Protein 2QVG (pdb70)

Radius of gyration: 13.62 Å; Cα contacts (8 Å, |Δi|>4): 183; chains: 1; bounding box: 36×29×32 Å

CATH classification: 3.40.50.2300

InterPro domains:
  IPR001789 Signal transduction response regulator, receiver domain [PF00072] (11-125)
  IPR001789 Signal transduction response regulator, receiver domain [PS50110] (10-134)
  IPR001789 Signal transduction response regulator, receiver domain [SM00448] (9-130)
  IPR011006 CheY-like superfamily [SSF52172] (8-126)
  IPR052893 Two-component system response regulator [PTHR44520] (1-125)

Organism: Legionella pneumophila subsp. pneumophila (strain Philadelphia 1 / ATCC 33152 / DSM 7513) (NCBI:txid272624)

Nearest PDB structures (foldseek):
  2qvg-assembly1_A  TM=1.008E+00  e=3.179E-22  Legionella pneumophila subsp. pneumophila str. Philadelphia 1
  6xvu-ass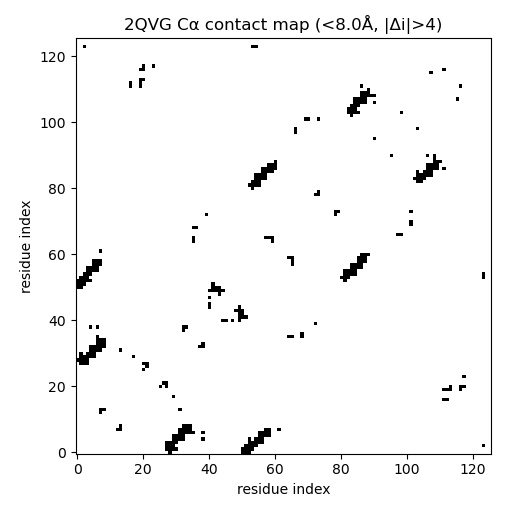embly2_C  TM=7.772E-01  e=8.062E-08  Deinococcus radiodurans R1 = ATCC 13939 = DSM 20539
  2r25-assembly1_B  TM=7.899E-01  e=5.918E-06  Saccharomyces cerevisiae
  8phx-assembly1_A  TM=8.134E-01  e=2.871E-05  Candida albicans SC5314
  1oxk-assembly1_B  TM=7.550E-01  e=9.209E-06  Saccharomyces cerevisiae

Secondary structure (DSSP, 8-state):
--SEEEE---HHHHHHHHHHHHHH-TT--EEEESSHHHHH-----TTPPP---SEEEEETT----HHHHHHHHTTSGGGTT-EEEEEES---HHHHHHHTTTT--EEEESS--HHHHHHHHHHHH-

Foldseek 3Di:
DAAEEEAAQDVVLVVQVLVQLVVVPVPHHYHYAPDLVRVVVCVVDPVRHNDDYQEYEYECPDPVDPLVSLVVQQVDVVNPRYEYEYEYQDCDPVNVVSCVPSRHPYYHHPPCHNVNSVVSVVVSVD

B-factor: mean 18.72, std 8.94, range [7.05, 55.96]

Sequence (126 aa):
KVDILYLEDDEVDIQSVERVFHKISSLIKIEIAKSGNQALDLYGRNKENKIHPKLILLDINIPKNGIEFLKELRDDSSFTDIEVFVLTAAYTSKDKLAFESLNIRGHLIKPLDYGEAIKLFWILQS

Solvent-accessible surface area: 7367 Å² total

Structure (mmCIF, N/CA/C/O backbone):
data_2QVG
#
_entry.id   2QVG
#
_cell.length_a   49.797
_cell.length_b   49.797
_cell.length_c   111.050
_cell.angle_alpha   90.00
_cell.angle_beta   90.00
_cell.angle_gamma   120.00
#
_symmetry.space_group_name_H-M   'P 32 2 1'
#
loop_
_entity.id
_entity.type
_entity.pdbx_description
1 polymer 'Two component response regulator'
2 water water
#
loop_
_atom_site.group_PDB
_atom_site.id
_atom_site.type_symbol
_atom_site.label_atom_id
_atom_site.label_alt_id
_atom_site.label_comp_id
_atom_site.label_asym_id
_atom_site.label_entity_id
_atom_site.label_seq_id
_atom_site.pdbx_PDB_ins_code
_atom_site.Cartn_x
_atom_site.Cartn_y
_atom_site.Cartn_z
_atom_site.occupancy
_atom_site.B_iso_or_equiv
_atom_site.auth_seq_id
_atom_site.auth_comp_id
_atom_site.auth_asym_id
_atom_site.auth_atom_id
_atom_site.pdbx_PDB_model_num
ATOM 1 N N . LYS A 1 7 ? 36.503 18.471 13.120 1.00 31.97 7 LYS A N 1
ATOM 2 C CA . LYS A 1 7 ? 36.842 17.019 13.067 1.00 30.08 7 LYS A CA 1
ATOM 3 C C . LYS A 1 7 ? 35.935 16.310 12.065 1.00 29.10 7 LYS A C 1
ATOM 4 O O . LYS A 1 7 ? 36.289 16.156 10.892 1.00 30.46 7 LYS A O 1
ATOM 6 N N . VAL A 1 8 ? 34.768 15.873 12.527 1.00 26.98 8 VAL A N 1
ATOM 7 C CA . VAL A 1 8 ? 33.807 15.208 11.656 1.00 22.61 8 VAL A CA 1
ATOM 8 C C . VAL A 1 8 ? 32.886 16.281 11.091 1.00 21.12 8 VAL A C 1
ATOM 9 O O . VAL A 1 8 ? 32.384 17.131 11.824 1.00 21.59 8 VAL A O 1
ATOM 13 N N . ASP A 1 9 ? 32.673 16.249 9.784 1.00 17.14 9 ASP A N 1
ATOM 14 C CA . ASP A 1 9 ? 31.806 17.225 9.153 1.00 16.02 9 ASP A CA 1
ATOM 15 C C . ASP A 1 9 ? 30.361 16.744 9.177 1.00 15.36 9 ASP A C 1
ATOM 16 O O . ASP A 1 9 ? 29.445 17.504 9.483 1.00 14.69 9 ASP A O 1
ATOM 21 N N . ILE A 1 10 ? 30.165 15.468 8.866 1.00 13.91 10 ILE A N 1
ATOM 22 C CA . ILE A 1 10 ? 28.825 14.905 8.816 1.00 11.78 10 ILE A CA 1
ATOM 23 C C . ILE A 1 10 ? 28.707 13.570 9.537 1.00 9.88 10 ILE A C 1
ATOM 24 O O . ILE A 1 10 ? 29.564 12.702 9.385 1.00 11.58 10 ILE A O 1
ATOM 29 N N . LEU A 1 11 ? 27.650 13.424 10.329 1.00 9.16 11 LEU A N 1
ATOM 30 C CA . LEU A 1 11 ? 27.359 12.159 11.003 1.00 8.86 11 LEU A CA 1
ATOM 31 C C . LEU A 1 11 ? 26.120 11.673 10.258 1.00 7.75 11 LEU A C 1
ATOM 32 O O . LEU A 1 11 ? 25.062 12.303 10.316 1.00 9.10 11 LEU A O 1
ATOM 37 N N . TYR A 1 12 ? 26.271 10.566 9.538 1.00 8.41 12 TYR A N 1
ATOM 38 C CA . TYR A 1 12 ? 25.193 9.999 8.738 1.00 7.71 12 TYR A CA 1
ATOM 39 C C . TYR A 1 12 ? 24.595 8.766 9.417 1.00 8.01 12 TYR A C 1
ATOM 40 O O . TYR A 1 12 ? 25.294 7.776 9.622 1.00 8.91 12 TYR A O 1
ATOM 49 N N . LEU A 1 13 ? 23.316 8.850 9.787 1.00 7.87 13 LEU A N 1
ATOM 50 C CA . LEU A 1 13 ? 22.612 7.726 10.416 1.00 8.46 13 LEU A CA 1
ATOM 51 C C . LEU A 1 13 ? 22.006 6.922 9.284 1.00 8.38 13 LEU A C 1
ATOM 52 O O . LEU A 1 13 ? 21.013 7.331 8.673 1.00 9.36 13 LEU A O 1
ATOM 57 N N . GLU A 1 14 ? 22.606 5.764 9.029 1.00 7.84 14 GLU A N 1
ATOM 58 C CA . GLU A 1 14 ? 22.205 4.906 7.932 1.00 7.19 14 GLU A CA 1
ATOM 59 C C . GLU A 1 14 ? 22.693 3.479 8.170 1.00 7.97 14 GLU A C 1
ATOM 60 O O . GLU A 1 14 ? 23.805 3.283 8.652 1.00 9.51 14 GLU A O 1
ATOM 66 N N . ASP A 1 15 ? 21.874 2.484 7.831 1.00 10.29 15 ASP A N 1
ATOM 67 C CA . ASP A 1 15 ? 22.319 1.105 7.992 1.00 11.21 15 ASP A CA 1
ATOM 68 C C . ASP A 1 15 ? 22.292 0.324 6.678 1.00 11.25 15 ASP A C 1
ATOM 69 O O . ASP A 1 15 ? 22.569 -0.875 6.657 1.00 12.85 15 ASP A O 1
ATOM 74 N N . ASP A 1 16 ? 21.971 1.004 5.579 1.00 10.19 16 ASP A N 1
ATOM 75 C CA . ASP A 1 16 ? 21.965 0.353 4.272 1.00 10.14 16 ASP A CA 1
ATOM 76 C C . ASP A 1 16 ? 23.371 0.552 3.707 1.00 11.15 16 ASP A C 1
ATOM 77 O O . ASP A 1 16 ? 23.796 1.683 3.459 1.00 10.11 16 ASP A O 1
ATOM 82 N N . GLU A 1 17 ? 24.099 -0.543 3.512 1.00 10.49 17 GLU A N 1
ATOM 83 C CA . GLU A 1 17 ?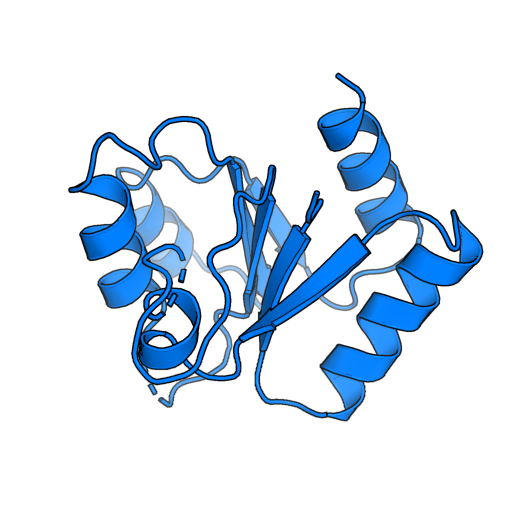 25.470 -0.463 3.025 1.00 10.13 17 GLU A CA 1
ATOM 84 C C . GLU A 1 17 ? 25.634 0.183 1.649 1.00 10.08 17 GLU A C 1
ATOM 85 O O . GLU A 1 17 ? 26.679 0.763 1.363 1.00 11.15 17 GLU A O 1
ATOM 91 N N . VAL A 1 18 ? 24.626 0.079 0.790 1.00 10.42 18 VAL A N 1
ATOM 92 C CA . VAL A 1 18 ? 24.732 0.710 -0.522 1.00 11.47 18 VAL A CA 1
ATOM 93 C C . VAL A 1 18 ? 24.547 2.217 -0.363 1.00 12.25 18 VAL A C 1
ATOM 94 O O . VAL A 1 18 ? 25.271 2.999 -0.982 1.00 12.99 18 VAL A O 1
ATOM 98 N N . ASP A 1 19 ? 23.594 2.623 0.474 1.00 11.26 19 ASP A N 1
ATOM 99 C CA . ASP A 1 19 ? 23.354 4.044 0.722 1.00 11.75 19 ASP A CA 1
ATOM 100 C C . ASP A 1 19 ? 24.623 4.662 1.298 1.00 12.39 19 ASP A C 1
ATOM 101 O O . ASP A 1 19 ? 24.981 5.795 0.969 1.00 11.59 19 ASP A O 1
ATOM 106 N N . ILE A 1 20 ? 25.298 3.921 2.172 1.00 10.74 20 ILE A N 1
ATOM 107 C CA . ILE A 1 20 ? 26.524 4.413 2.792 1.00 9.78 20 ILE A CA 1
ATOM 108 C C . ILE A 1 20 ? 27.597 4.660 1.741 1.00 12.22 20 ILE A C 1
ATOM 109 O O . ILE A 1 20 ? 28.211 5.727 1.707 1.00 11.31 20 ILE A O 1
ATOM 114 N N . GLN A 1 21 ? 27.819 3.679 0.877 1.00 11.43 21 GLN A N 1
ATOM 115 C CA . GLN A 1 21 ? 28.823 3.820 -0.166 1.00 13.97 21 GLN A CA 1
ATOM 116 C C . GLN A 1 21 ? 28.454 4.921 -1.151 1.00 14.01 21 GLN A C 1
ATOM 117 O O . GLN A 1 21 ? 29.317 5.684 -1.586 1.00 15.71 21 GLN A O 1
ATOM 123 N N . SER A 1 22 ? 27.172 5.010 -1.493 1.00 13.73 22 SER A N 1
ATOM 124 C CA . SER A 1 22 ? 26.707 6.017 -2.445 1.00 14.87 22 SER A CA 1
ATOM 125 C C . SER A 1 22 ? 26.901 7.437 -1.939 1.00 13.86 22 SER A C 1
ATOM 126 O O . SER A 1 22 ? 27.415 8.294 -2.660 1.00 14.82 22 SER A O 1
ATOM 129 N N . VAL A 1 23 ? 26.490 7.689 -0.703 1.00 12.49 23 VAL A N 1
ATOM 130 C CA . VAL A 1 23 ? 26.629 9.018 -0.122 1.00 11.81 23 VAL A CA 1
ATOM 131 C C . VAL A 1 23 ? 28.100 9.388 0.052 1.00 12.58 23 VAL A C 1
ATOM 132 O O . VAL A 1 23 ? 28.493 10.522 -0.228 1.00 12.20 23 VAL A O 1
ATOM 136 N N . GLU A 1 24 ? 28.918 8.442 0.504 1.00 11.53 24 GLU A N 1
ATOM 137 C CA . GLU A 1 24 ? 30.338 8.726 0.673 1.00 11.44 24 GLU A CA 1
ATOM 138 C C . GLU A 1 24 ? 30.998 9.020 -0.671 1.00 12.94 24 GLU A C 1
ATOM 139 O O . GLU A 1 24 ? 31.866 9.889 -0.758 1.00 13.56 24 GLU A O 1
ATOM 145 N N . ARG A 1 25 ? 30.580 8.312 -1.719 1.00 12.11 25 ARG A N 1
ATOM 146 C CA . ARG A 1 25 ? 31.154 8.522 -3.046 1.00 13.44 25 ARG A CA 1
ATOM 147 C C . ARG A 1 25 ? 30.780 9.889 -3.619 1.00 13.61 25 ARG A C 1
ATOM 148 O O . ARG A 1 25 ? 31.619 10.566 -4.210 1.00 13.73 25 ARG A O 1
ATOM 156 N N . VAL A 1 26 ? 29.527 10.295 -3.447 1.00 11.78 26 VAL A N 1
ATOM 157 C CA . VAL A 1 26 ? 29.076 11.590 -3.950 1.00 12.00 26 VAL A CA 1
ATOM 158 C C . VAL A 1 26 ? 29.871 12.713 -3.284 1.00 12.24 26 VAL A C 1
ATOM 159 O O . VAL A 1 26 ? 30.352 13.625 -3.954 1.00 11.87 26 VAL A O 1
ATOM 163 N N . PHE A 1 27 ? 30.025 12.647 -1.968 1.00 11.75 27 PHE A N 1
ATOM 164 C CA . PHE A 1 27 ? 30.789 13.673 -1.267 1.00 11.50 27 PHE A CA 1
ATOM 165 C C . PHE A 1 27 ? 32.281 13.586 -1.589 1.00 12.78 27 PHE A C 1
ATOM 166 O O . PHE A 1 27 ? 32.961 14.611 -1.694 1.00 11.86 27 PHE A O 1
ATOM 174 N N . HIS A 1 28 ? 32.790 12.369 -1.765 1.00 13.28 28 HIS A N 1
ATOM 175 C CA . HIS A 1 28 ? 34.202 12.174 -2.075 1.00 13.50 28 HIS A CA 1
ATOM 176 C C . HIS A 1 28 ? 34.587 12.828 -3.402 1.00 12.82 28 HIS A C 1
ATOM 177 O O . HIS A 1 28 ? 35.707 13.319 -3.555 1.00 13.60 28 HIS A O 1
ATOM 184 N N . LYS A 1 29 ? 33.663 12.839 -4.358 1.00 11.86 29 LYS A N 1
ATOM 185 C CA . LYS A 1 29 ? 33.939 13.450 -5.656 1.00 12.41 29 LYS A CA 1
ATOM 186 C C . LYS A 1 29 ? 34.057 14.965 -5.536 1.00 12.33 29 LYS A C 1
ATOM 187 O O . LYS A 1 29 ? 34.656 15.621 -6.393 1.00 12.39 29 LYS A O 1
ATOM 193 N N . ILE A 1 30 ? 33.469 15.518 -4.482 1.00 11.22 30 ILE A N 1
ATOM 194 C CA . ILE A 1 30 ? 33.533 16.956 -4.243 1.00 11.11 30 ILE A CA 1
ATOM 195 C C . ILE A 1 30 ? 34.827 17.228 -3.481 1.00 12.45 30 ILE A C 1
ATOM 196 O O . ILE A 1 30 ? 35.579 18.143 -3.820 1.00 11.30 30 ILE A O 1
ATOM 201 N N . SER A 1 31 ? 35.095 16.415 -2.464 1.00 11.24 31 SER A N 1
ATOM 202 C CA . SER A 1 31 ? 36.313 16.552 -1.677 1.00 12.59 31 SER A CA 1
ATOM 203 C C . SER A 1 31 ? 36.600 15.311 -0.850 1.00 13.52 31 SER A C 1
ATOM 204 O O . SER A 1 31 ? 35.707 14.764 -0.210 1.00 13.95 31 SER A O 1
ATOM 207 N N . SER A 1 32 ? 37.854 14.874 -0.854 1.00 14.30 32 SER A N 1
ATOM 208 C CA . SER A 1 32 ? 38.238 13.707 -0.072 1.00 15.81 32 SER A CA 1
ATOM 209 C C . SER A 1 32 ? 38.460 14.131 1.376 1.00 15.62 32 SER A C 1
ATOM 210 O O . SER A 1 32 ? 38.729 13.296 2.243 1.00 18.98 32 SER A O 1
ATOM 213 N N . LEU A 1 33 ? 38.332 15.430 1.633 1.00 15.24 33 LEU A N 1
ATOM 214 C CA . LEU A 1 33 ? 38.540 15.971 2.969 1.00 14.27 33 LEU A CA 1
ATOM 215 C C . LEU A 1 33 ? 37.258 16.217 3.756 1.00 13.39 33 LEU A C 1
ATOM 216 O O . LEU A 1 33 ? 37.301 16.712 4.880 1.00 17.40 33 LEU A O 1
ATOM 221 N N . ILE A 1 34 ? 36.114 15.897 3.160 1.00 11.61 34 ILE A N 1
ATOM 222 C CA . ILE A 1 34 ? 34.843 16.036 3.862 1.00 12.16 34 ILE A CA 1
ATOM 223 C C . ILE A 1 34 ? 34.772 14.748 4.674 1.00 13.12 34 ILE A C 1
ATOM 224 O O . ILE A 1 34 ? 34.682 13.665 4.108 1.00 14.79 34 ILE A O 1
ATOM 229 N N . LYS A 1 35 ? 34.841 14.873 5.994 1.00 12.61 35 LYS A N 1
ATOM 230 C CA . LYS A 1 35 ? 34.829 13.715 6.876 1.00 13.45 35 LYS A CA 1
ATOM 231 C C . LYS A 1 35 ? 33.431 13.287 7.290 1.00 12.22 35 LYS A C 1
ATOM 232 O O . LYS A 1 35 ? 32.710 14.023 7.962 1.00 11.09 35 LYS A O 1
ATOM 238 N N . ILE A 1 36 ? 33.056 12.086 6.864 1.00 11.54 36 ILE A N 1
ATOM 239 C CA . ILE A 1 36 ? 31.750 11.522 7.172 1.00 11.89 36 ILE A CA 1
ATOM 240 C C . ILE A 1 36 ? 31.895 10.318 8.092 1.00 12.30 36 ILE A C 1
ATOM 241 O O . ILE A 1 36 ? 32.685 9.414 7.831 1.00 13.94 36 ILE A O 1
ATOM 246 N N . GLU A 1 37 ? 31.134 10.325 9.177 1.00 9.36 37 GLU A N 1
ATOM 247 C CA . GLU A 1 37 ? 31.137 9.219 10.121 1.00 10.35 37 GLU A CA 1
ATOM 248 C C . GLU A 1 37 ? 29.774 8.558 9.964 1.00 9.96 37 GLU A C 1
ATOM 249 O O . GLU A 1 37 ? 28.771 9.235 9.742 1.00 9.98 37 GLU A O 1
ATOM 255 N N . ILE A 1 38 ? 29.738 7.237 10.070 1.00 8.39 38 ILE A N 1
ATOM 256 C CA . ILE A 1 38 ? 28.492 6.498 9.931 1.00 7.86 38 ILE A CA 1
ATOM 257 C C . ILE A 1 38 ? 28.009 5.896 11.257 1.00 7.91 38 ILE A C 1
ATOM 258 O O . ILE A 1 38 ? 28.783 5.252 11.976 1.00 8.90 38 ILE A O 1
ATOM 263 N N . ALA A 1 39 ? 26.736 6.124 11.577 1.00 7.80 39 ALA A N 1
ATOM 264 C CA . ALA A 1 39 ? 26.118 5.539 12.771 1.00 8.08 39 ALA A CA 1
ATOM 265 C C . ALA A 1 39 ? 25.028 4.644 12.176 1.00 8.91 39 ALA A C 1
ATOM 266 O O . ALA A 1 39 ? 24.208 5.105 11.387 1.00 8.50 39 ALA A O 1
ATOM 268 N N . LYS A 1 40 ? 25.013 3.368 12.548 1.00 9.08 40 LYS A N 1
ATOM 269 C CA . LYS A 1 40 ? 24.039 2.444 11.977 1.00 9.65 40 LYS A CA 1
ATOM 270 C C . LYS A 1 40 ? 22.780 2.232 12.807 1.00 9.44 40 LYS A C 1
ATOM 271 O O . LYS A 1 40 ? 21.970 1.341 12.519 1.00 10.13 40 LYS A O 1
ATOM 277 N N . SER A 1 41 ? 22.620 3.068 13.830 1.00 8.98 41 SER A N 1
ATOM 278 C CA . SER A 1 41 ? 21.459 3.038 14.707 1.00 8.69 41 SER A CA 1
ATOM 279 C C . SER A 1 41 ? 21.462 4.334 15.499 1.00 9.80 41 SER A C 1
ATOM 280 O O . SER A 1 41 ? 22.488 5.024 15.568 1.00 8.01 41 SER A O 1
ATOM 283 N N . GLY A 1 42 ? 20.317 4.673 16.079 1.00 10.07 42 GLY A N 1
ATOM 284 C CA . GLY A 1 42 ? 20.244 5.874 16.886 1.00 9.76 42 GLY A CA 1
ATOM 285 C C . GLY A 1 42 ? 21.134 5.718 18.106 1.00 9.65 42 GLY A C 1
ATOM 286 O O . GLY A 1 42 ? 21.792 6.666 18.533 1.00 11.56 42 GLY A O 1
ATOM 287 N N . ASN A 1 43 ? 21.157 4.509 18.669 1.00 10.81 43 ASN A N 1
ATOM 288 C CA . ASN A 1 43 ? 21.978 4.205 19.840 1.00 11.68 43 ASN A CA 1
ATOM 289 C C . ASN A 1 43 ? 23.455 4.494 19.571 1.00 7.53 43 ASN A C 1
ATOM 290 O O . ASN A 1 43 ? 24.145 5.095 20.397 1.00 8.69 43 ASN A O 1
ATOM 295 N N . GLN A 1 44 ? 23.940 4.055 18.413 1.00 8.35 44 GLN A N 1
ATOM 296 C CA . GLN A 1 44 ? 25.336 4.265 18.058 1.00 8.01 44 GLN A CA 1
ATOM 297 C C . GLN A 1 44 ? 25.630 5.736 17.801 1.00 7.94 44 GLN A C 1
ATOM 298 O O . GLN A 1 44 ? 26.711 6.224 18.133 1.00 8.49 44 GLN A O 1
ATOM 304 N N . ALA A 1 45 ? 24.674 6.441 17.206 1.00 8.01 45 ALA A N 1
ATOM 305 C CA . ALA A 1 45 ? 24.860 7.864 16.939 1.00 8.60 45 ALA A CA 1
ATOM 306 C C . ALA A 1 45 ? 25.078 8.584 18.270 1.00 8.25 45 ALA A C 1
ATOM 307 O O . ALA A 1 45 ? 25.987 9.403 18.403 1.00 8.88 45 ALA A O 1
ATOM 309 N N . LEU A 1 46 ? 24.255 8.264 19.264 1.00 8.49 46 LEU A N 1
ATOM 310 C CA . LEU A 1 46 ? 24.405 8.886 20.575 1.00 8.83 46 LEU A CA 1
ATOM 311 C 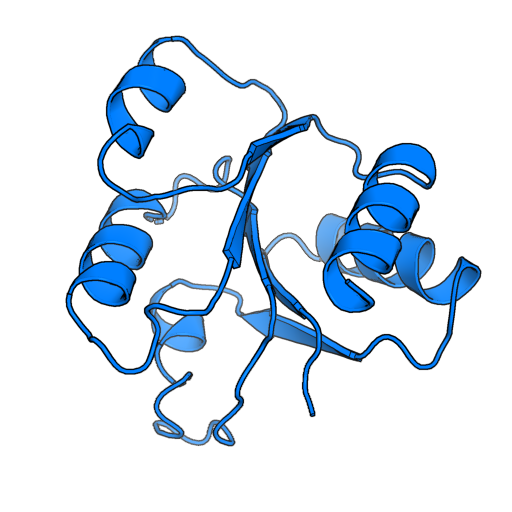C . LEU A 1 46 ? 25.726 8.477 21.224 1.00 8.61 46 LEU A C 1
ATOM 312 O O . LEU A 1 46 ? 26.388 9.294 21.862 1.00 8.75 46 LEU A O 1
ATOM 317 N N . ASP A 1 47 ? 26.114 7.213 21.069 1.00 7.51 47 ASP A N 1
ATOM 318 C CA . ASP A 1 47 ? 27.377 6.759 21.642 1.00 8.01 47 ASP A CA 1
ATOM 319 C C . ASP A 1 47 ? 28.549 7.555 21.076 1.00 7.33 47 ASP A C 1
ATOM 320 O O . ASP A 1 47 ? 29.494 7.874 21.795 1.00 8.91 47 ASP A O 1
ATOM 333 N N . LEU A 1 49 ? 28.340 10.649 19.776 1.00 8.65 49 LEU A N 1
ATOM 334 C CA . LEU A 1 49 ? 28.213 12.037 20.224 1.00 9.10 49 LEU A CA 1
ATOM 335 C C . LEU A 1 49 ? 28.651 12.197 21.680 1.00 10.58 49 LEU A C 1
ATOM 336 O O . LEU A 1 49 ? 29.114 13.268 22.074 1.00 11.42 49 LEU A O 1
ATOM 341 N N . TYR A 1 50 ? 28.510 11.141 22.478 1.00 9.87 50 TYR A N 1
ATOM 342 C CA . TYR A 1 50 ? 28.899 11.193 23.887 1.00 11.01 50 TYR A CA 1
ATOM 343 C C . TYR A 1 50 ? 30.272 10.581 24.155 1.00 12.50 50 TYR A C 1
ATOM 344 O O . TYR A 1 50 ? 30.832 10.764 25.240 1.00 14.90 50 TYR A O 1
ATOM 353 N N . GLY A 1 51 ? 30.810 9.863 23.170 1.00 12.23 51 GLY A N 1
ATOM 354 C CA . GLY A 1 51 ? 32.114 9.235 23.318 1.00 13.33 51 GLY A CA 1
ATOM 355 C C . GLY A 1 51 ? 32.112 8.095 24.322 1.00 15.09 51 GLY A C 1
ATOM 356 O O . GLY A 1 51 ? 32.963 8.029 25.210 1.00 17.22 51 GLY A O 1
ATOM 357 N N . ARG A 1 52 ? 31.162 7.181 24.165 1.00 11.80 52 ARG A N 1
ATOM 358 C CA . ARG A 1 52 ? 31.023 6.048 25.070 1.00 10.58 52 ARG A CA 1
ATOM 359 C C . ARG A 1 52 ? 30.845 4.744 24.290 1.00 9.60 52 ARG A C 1
ATOM 360 O O . ARG A 1 52 ? 30.771 4.745 23.061 1.00 9.35 52 ARG A O 1
ATOM 368 N N . ASN A 1 53 ? 30.772 3.637 25.023 1.00 10.21 53 ASN A N 1
ATOM 369 C CA . ASN A 1 53 ? 30.575 2.316 24.429 1.00 11.05 53 ASN A CA 1
ATOM 370 C C . ASN A 1 53 ? 31.570 2.047 23.298 1.00 11.69 53 ASN A C 1
ATOM 371 O O . ASN A 1 53 ? 31.202 1.589 22.210 1.00 13.08 53 ASN A O 1
ATOM 376 N N . LYS A 1 54 ? 32.833 2.353 23.574 1.00 12.87 54 LYS A N 1
ATOM 377 C CA . LYS A 1 54 ? 33.930 2.143 22.636 1.00 14.22 54 LYS A CA 1
ATOM 378 C C . LYS A 1 54 ? 33.971 3.075 21.428 1.00 14.28 54 LYS A C 1
ATOM 379 O O . LYS A 1 54 ? 34.796 2.894 20.529 1.00 15.50 54 LYS A O 1
ATOM 385 N N . GLU A 1 55 ? 33.097 4.076 21.403 1.00 13.03 55 GLU A N 1
ATOM 386 C CA . GLU A 1 55 ? 33.078 5.030 20.299 1.00 12.84 55 GLU A CA 1
ATOM 387 C C . GLU A 1 55 ? 33.872 6.275 20.686 1.00 13.56 55 GLU A C 1
ATOM 388 O O . GLU A 1 55 ? 33.813 6.731 21.827 1.00 14.39 55 GLU A O 1
ATOM 394 N N . ASN A 1 56 ? 34.618 6.814 19.730 1.00 15.65 56 ASN A N 1
ATOM 395 C CA . ASN A 1 56 ? 35.398 8.021 19.963 1.00 17.51 56 ASN A CA 1
ATOM 396 C C . ASN A 1 56 ? 34.454 9.204 19.829 1.00 16.21 56 ASN A C 1
ATOM 397 O O . ASN A 1 56 ? 33.653 9.265 18.896 1.00 17.16 56 ASN A O 1
ATOM 402 N N . LYS A 1 57 ? 34.542 10.141 20.764 1.00 14.59 57 LYS A N 1
ATOM 403 C CA . LYS A 1 57 ? 33.664 11.303 20.744 1.00 13.91 57 LYS A CA 1
ATOM 404 C C . LYS A 1 57 ? 33.873 12.167 19.510 1.00 13.84 57 LYS A C 1
ATOM 405 O O . LYS A 1 57 ? 35.004 12.513 19.166 1.00 16.21 57 LYS A O 1
ATOM 411 N N . ILE A 1 58 ? 32.774 12.504 18.841 1.00 12.18 58 ILE A N 1
ATOM 412 C CA . ILE A 1 58 ? 32.837 13.348 17.655 1.00 13.13 58 ILE A CA 1
ATOM 413 C C . ILE A 1 58 ? 31.913 14.543 17.821 1.00 14.17 58 ILE A C 1
ATOM 414 O O . ILE A 1 58 ? 30.945 14.495 18.590 1.00 14.68 58 ILE A O 1
ATOM 419 N N . HIS A 1 59 ? 32.234 15.615 17.104 1.00 14.47 59 HIS A N 1
ATOM 420 C CA . HIS A 1 59 ? 31.458 16.851 17.124 1.00 14.47 59 HIS A CA 1
ATOM 421 C C . HIS A 1 59 ? 31.156 17.232 15.680 1.00 14.41 59 HIS A C 1
ATOM 422 O O . HIS A 1 59 ? 31.819 18.095 15.104 1.00 17.24 59 HIS A O 1
ATOM 429 N N . PRO A 1 60 ? 30.146 16.594 15.075 1.00 11.36 60 PRO A N 1
ATOM 430 C CA . PRO A 1 60 ? 29.785 16.889 13.687 1.00 11.84 60 PRO A CA 1
ATOM 431 C C . PRO A 1 60 ? 29.061 18.212 13.510 1.00 10.62 60 PRO A C 1
ATOM 432 O O . PRO A 1 60 ? 28.335 18.657 14.397 1.00 12.30 60 PRO A O 1
ATOM 436 N N . LYS A 1 61 ? 29.259 18.834 12.355 1.00 11.82 61 LYS A N 1
ATOM 437 C CA . LYS A 1 61 ? 28.594 20.095 12.058 1.00 13.39 61 LYS A CA 1
ATOM 438 C C . LYS A 1 61 ? 27.166 19.804 11.613 1.00 12.28 61 LYS A C 1
ATOM 439 O O . LYS A 1 61 ? 26.242 20.561 11.907 1.00 13.51 61 LYS A O 1
ATOM 445 N N . LEU A 1 62 ? 27.003 18.697 10.893 1.00 12.04 62 LEU A N 1
ATOM 446 C CA . LEU A 1 62 ? 25.704 18.291 10.372 1.00 9.67 62 LEU A CA 1
ATOM 447 C C . LEU A 1 62 ? 25.396 16.833 10.654 1.00 9.80 62 LEU A C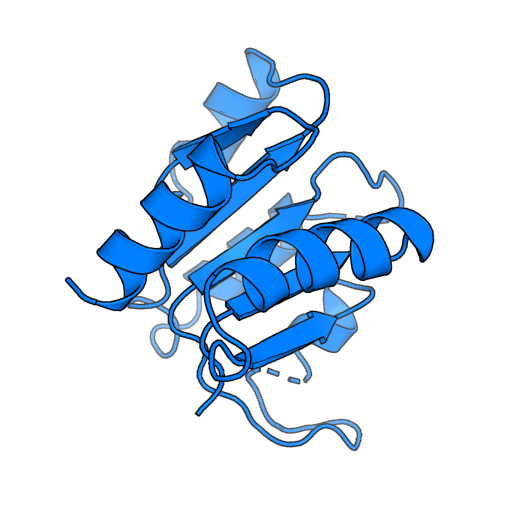 1
ATOM 448 O O . LEU A 1 62 ? 26.295 15.995 10.694 1.00 10.29 62 LEU A O 1
ATOM 453 N N . ILE A 1 63 ? 24.113 16.550 10.835 1.00 9.44 63 ILE A N 1
ATOM 454 C CA . ILE A 1 63 ? 23.643 15.188 11.016 1.00 10.05 63 ILE A CA 1
ATOM 455 C C . ILE A 1 63 ? 22.690 14.930 9.854 1.00 10.64 63 ILE A C 1
ATOM 456 O O . ILE A 1 63 ? 21.763 15.708 9.605 1.00 11.76 63 ILE A O 1
ATOM 461 N N . LEU A 1 64 ? 22.952 13.857 9.117 1.00 9.96 64 LEU A N 1
ATOM 462 C CA . LEU A 1 64 ? 22.117 13.459 7.992 1.00 9.54 64 LEU A CA 1
ATOM 463 C C . LEU A 1 64 ? 21.391 12.214 8.495 1.00 10.02 64 LEU A C 1
ATOM 464 O O . LEU A 1 64 ? 22.022 11.212 8.818 1.00 11.13 64 LEU A O 1
ATOM 469 N N . LEU A 1 65 ? 20.068 12.280 8.569 1.00 10.99 65 LEU A N 1
ATOM 470 C CA . LEU A 1 65 ? 19.281 11.169 9.088 1.00 12.68 65 LEU A CA 1
ATOM 471 C C . LEU A 1 65 ? 18.376 10.517 8.057 1.00 13.73 65 LEU A C 1
ATOM 472 O O . LEU A 1 65 ? 17.475 11.161 7.524 1.00 12.96 65 LEU A O 1
ATOM 477 N N . ASP A 1 66 ? 18.612 9.238 7.773 1.00 13.45 66 ASP A N 1
ATOM 478 C CA . ASP A 1 66 ? 17.775 8.517 6.822 1.00 14.26 66 ASP A CA 1
ATOM 479 C C . ASP A 1 66 ? 16.539 8.097 7.608 1.00 15.97 66 ASP A C 1
ATOM 480 O O . ASP A 1 66 ? 16.614 7.222 8.477 1.00 15.90 66 ASP A O 1
ATOM 485 N N . ILE A 1 67 ? 15.403 8.717 7.310 1.00 17.04 67 ILE A N 1
ATOM 486 C CA . ILE A 1 67 ? 14.174 8.408 8.024 1.00 18.59 67 ILE A CA 1
ATOM 487 C C . ILE A 1 67 ? 13.313 7.311 7.388 1.00 19.48 67 ILE A C 1
ATOM 488 O O . ILE A 1 67 ? 12.153 7.133 7.767 1.00 20.23 67 ILE A O 1
ATOM 493 N N . ASN A 1 68 ? 13.882 6.569 6.439 1.00 21.12 68 ASN A N 1
ATOM 494 C CA . ASN A 1 68 ? 13.158 5.476 5.784 1.00 23.15 68 ASN A CA 1
ATOM 495 C C . ASN A 1 68 ? 13.522 4.135 6.397 1.00 25.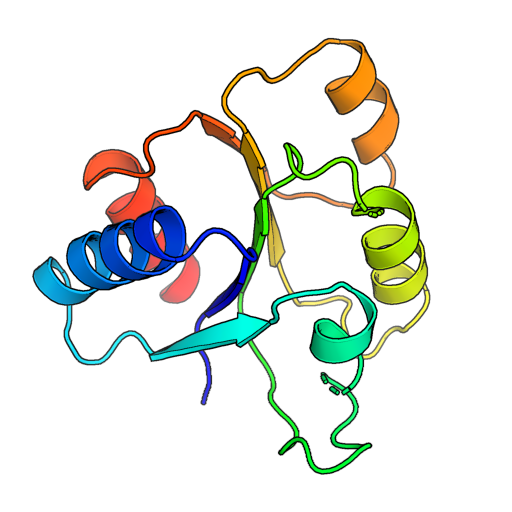48 68 ASN A C 1
ATOM 496 O O . ASN A 1 68 ? 13.266 3.084 5.810 1.00 26.37 68 ASN A O 1
ATOM 501 N N . ILE A 1 69 ? 14.133 4.173 7.574 1.00 26.76 69 ILE A N 1
ATOM 502 C CA . ILE A 1 69 ? 14.529 2.953 8.256 1.00 28.26 69 ILE A CA 1
ATOM 503 C C . ILE A 1 69 ? 13.597 2.722 9.444 1.00 30.50 69 ILE A C 1
ATOM 504 O O . ILE A 1 69 ? 13.811 3.258 10.529 1.00 30.15 69 ILE A O 1
ATOM 509 N N . PRO A 1 70 ? 12.537 1.921 9.239 1.00 32.80 70 PRO A N 1
ATOM 510 C CA . PRO A 1 70 ? 11.537 1.594 10.260 1.00 34.57 70 PRO A CA 1
ATOM 511 C C . PRO A 1 70 ? 12.112 1.156 11.605 1.00 35.78 70 PRO A C 1
ATOM 512 O O . PRO A 1 70 ? 11.578 1.510 12.657 1.00 35.45 70 PRO A O 1
ATOM 516 N N . LYS A 1 71 ? 13.197 0.389 11.568 1.00 36.88 71 LYS A N 1
ATOM 517 C CA . LYS A 1 71 ? 13.825 -0.102 12.789 1.00 38.35 71 LYS A CA 1
ATOM 518 C C . LYS A 1 71 ? 14.607 0.971 13.540 1.00 38.21 71 LYS A C 1
ATOM 519 O O . LYS A 1 71 ? 14.894 0.821 14.726 1.00 38.32 71 LYS A O 1
ATOM 533 N N . ASN A 1 73 ? 14.296 4.518 14.905 1.00 33.84 73 ASN A N 1
ATOM 534 C CA . ASN A 1 73 ? 13.373 5.598 15.233 1.00 31.44 73 ASN A CA 1
ATOM 535 C C . ASN A 1 73 ? 14.083 6.948 15.223 1.00 28.94 73 ASN A C 1
ATOM 536 O O . ASN A 1 73 ? 14.674 7.362 16.223 1.00 28.27 73 ASN A O 1
ATOM 541 N N . GLY A 1 74 ? 14.014 7.630 14.085 1.00 26.90 74 GLY A N 1
ATOM 542 C CA . GLY A 1 74 ? 14.654 8.924 13.950 1.00 24.49 74 GLY A CA 1
ATOM 543 C C . GLY A 1 74 ? 14.061 9.986 14.852 1.00 23.40 74 GLY A C 1
ATOM 544 O O . GLY A 1 74 ? 14.777 10.857 15.342 1.00 24.24 74 GLY A O 1
ATOM 545 N N . ILE A 1 75 ? 12.752 9.923 15.074 1.00 22.64 75 ILE A N 1
ATOM 546 C CA . ILE A 1 75 ? 12.089 10.902 15.926 1.00 22.66 75 ILE A CA 1
ATOM 547 C C . ILE A 1 75 ? 12.570 10.812 17.373 1.00 21.57 75 ILE A C 1
ATOM 548 O O . ILE A 1 75 ? 12.813 11.837 18.009 1.00 20.43 75 ILE A O 1
ATOM 553 N N . GLU A 1 76 ? 12.710 9.595 17.895 1.00 21.36 76 GLU A N 1
ATOM 554 C CA . GLU A 1 76 ? 13.179 9.427 19.267 1.00 21.25 76 GLU A CA 1
ATOM 555 C C . GLU A 1 76 ? 14.617 9.912 19.369 1.00 18.60 76 GLU A C 1
ATOM 556 O O . GLU A 1 76 ? 15.012 10.514 20.370 1.00 18.52 76 GLU A O 1
ATOM 562 N N . PHE A 1 77 ? 15.399 9.646 18.328 1.00 17.16 77 PHE A N 1
ATOM 563 C CA . PHE A 1 77 ? 16.784 10.086 18.310 1.00 16.33 77 PHE A CA 1
ATOM 564 C C . PHE A 1 77 ? 16.834 11.610 18.34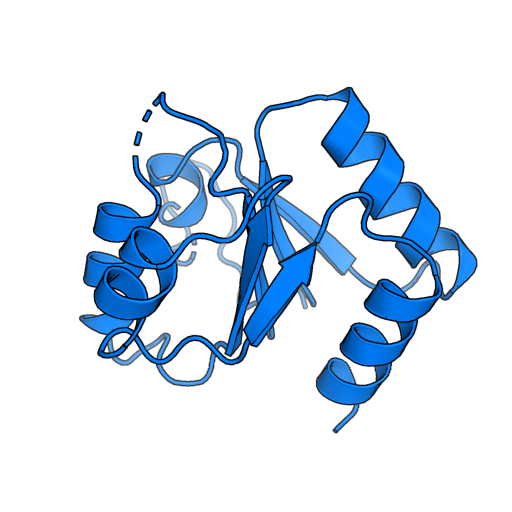7 1.00 14.95 77 PHE A C 1
ATOM 565 O O . PHE A 1 77 ? 17.529 12.201 19.173 1.00 15.33 77 PHE A O 1
ATOM 573 N N . LEU A 1 78 ? 16.093 12.244 17.443 1.00 16.12 78 LEU A N 1
ATOM 574 C CA . LEU A 1 78 ? 16.063 13.698 17.373 1.00 15.34 78 LEU A CA 1
ATOM 575 C C . LEU A 1 78 ? 15.532 14.333 18.648 1.00 15.66 78 LEU A C 1
ATOM 576 O O . LEU A 1 78 ? 15.998 15.395 19.057 1.00 14.98 78 LEU A O 1
ATOM 581 N N . LYS A 1 79 ? 14.554 13.690 19.275 1.00 16.01 79 LYS A N 1
ATOM 582 C CA . LYS A 1 79 ? 14.000 14.223 20.512 1.00 17.42 79 LYS A CA 1
ATOM 583 C C . LYS A 1 79 ? 15.081 14.265 21.581 1.00 16.88 79 LYS A C 1
ATOM 584 O O . LYS A 1 79 ? 15.227 15.266 22.281 1.00 18.92 79 LYS A O 1
ATOM 590 N N . GLU A 1 80 ? 15.851 13.185 21.696 1.00 16.16 80 GLU A N 1
ATOM 591 C CA . GLU A 1 80 ? 16.911 13.138 22.693 1.00 16.59 80 GLU A CA 1
ATOM 592 C C . GLU A 1 80 ? 18.026 14.110 22.343 1.00 14.83 80 GLU A C 1
ATOM 593 O O . GLU A 1 80 ? 18.580 14.772 23.220 1.00 17.01 80 GLU A O 1
ATOM 599 N N . LEU A 1 81 ? 18.355 14.190 21.058 1.00 13.70 81 LEU A N 1
ATOM 600 C CA . LEU A 1 81 ? 19.399 15.093 20.595 1.00 13.33 81 LEU A CA 1
ATOM 601 C C . LEU A 1 81 ? 19.067 16.531 20.985 1.00 14.77 81 LEU A C 1
ATOM 602 O O . LEU A 1 81 ? 19.909 17.250 21.522 1.00 16.04 81 LEU A O 1
ATOM 607 N N . ARG A 1 82 ? 17.831 16.940 20.716 1.00 16.17 82 ARG A N 1
ATOM 608 C CA . ARG A 1 82 ? 17.397 18.297 21.010 1.00 17.86 82 ARG A CA 1
ATOM 609 C C . ARG A 1 82 ? 17.171 18.625 22.484 1.00 20.01 82 ARG A C 1
ATOM 610 O O . ARG A 1 82 ? 16.931 19.782 22.830 1.00 21.67 82 ARG A O 1
ATOM 618 N N . ASP A 1 83 ? 17.252 17.620 23.352 1.00 20.65 83 ASP A N 1
ATOM 619 C CA . ASP A 1 83 ? 17.080 17.849 24.785 1.00 21.34 83 ASP A CA 1
ATOM 620 C C . ASP A 1 83 ? 18.424 18.089 25.469 1.00 20.14 83 ASP A C 1
ATOM 621 O O . ASP A 1 83 ? 18.477 18.425 26.648 1.00 21.49 83 ASP A O 1
ATOM 626 N N . ASP A 1 84 ? 19.510 17.913 24.723 1.00 17.58 84 ASP A N 1
ATOM 627 C CA . ASP A 1 84 ? 20.849 18.124 25.263 1.00 16.72 84 ASP A CA 1
ATOM 628 C C . ASP A 1 84 ? 21.415 19.367 24.583 1.00 16.99 84 ASP A C 1
ATOM 629 O O . ASP A 1 84 ? 21.609 19.376 23.368 1.00 16.48 84 ASP A O 1
ATOM 634 N N . SER A 1 85 ? 21.679 20.408 25.368 1.00 17.62 85 SER A N 1
ATOM 635 C CA . SER A 1 85 ? 22.198 21.664 24.830 1.00 18.24 85 SER A CA 1
ATOM 636 C C . SER A 1 85 ? 23.570 21.585 24.169 1.00 17.93 85 SER A C 1
ATOM 637 O O . SER A 1 85 ? 23.972 22.507 23.463 1.00 18.52 85 SER A O 1
ATOM 640 N N . SER A 1 86 ? 24.298 20.498 24.390 1.00 16.52 86 SER A N 1
ATOM 641 C CA . SER A 1 86 ? 25.609 20.358 23.772 1.00 17.09 86 SER A CA 1
ATOM 642 C C . SER A 1 86 ? 25.459 20.211 22.262 1.00 15.86 86 SER A C 1
ATOM 643 O O . SER A 1 86 ? 26.406 20.455 21.513 1.00 18.08 86 SER A O 1
ATOM 646 N N . PHE A 1 87 ? 24.268 19.820 21.817 1.00 16.32 87 PHE A N 1
ATOM 647 C CA . PHE A 1 87 ? 24.031 19.592 20.394 1.00 15.09 87 PHE A CA 1
ATOM 648 C C . PHE A 1 87 ? 23.173 20.633 19.685 1.00 15.75 87 PHE A C 1
ATOM 649 O O . PHE A 1 87 ? 22.805 20.453 18.526 1.00 15.45 87 PHE A O 1
ATOM 657 N N . THR A 1 88 ? 22.874 21.728 20.372 1.00 16.06 88 THR A N 1
ATOM 658 C CA . THR A 1 88 ? 22.046 22.781 19.802 1.00 18.04 88 THR A CA 1
ATOM 659 C C . THR A 1 88 ? 22.539 23.313 18.460 1.00 17.05 88 THR A C 1
ATOM 660 O O . THR A 1 88 ? 21.737 23.607 17.575 1.00 18.75 88 THR A O 1
ATOM 664 N N . ASP A 1 89 ? 23.853 23.429 18.304 1.00 18.31 89 ASP A N 1
ATOM 665 C CA . ASP A 1 89 ? 24.418 23.964 17.071 1.00 20.26 89 ASP A CA 1
ATOM 666 C C . ASP A 1 89 ? 24.559 22.977 15.923 1.00 18.68 89 ASP A C 1
ATOM 667 O O . ASP A 1 89 ? 24.957 23.357 14.825 1.00 20.40 89 ASP A O 1
ATOM 672 N N . ILE A 1 90 ? 24.245 21.710 16.167 1.00 16.03 90 ILE A N 1
ATOM 673 C CA . ILE A 1 90 ? 24.336 20.723 15.098 1.00 14.42 90 ILE A CA 1
ATOM 674 C C . ILE A 1 90 ? 23.104 20.877 14.210 1.00 13.37 90 ILE A C 1
ATOM 675 O O . ILE A 1 90 ? 21.975 20.863 14.698 1.00 14.95 90 ILE A O 1
ATOM 680 N N . GLU A 1 91 ? 23.324 21.053 12.912 1.00 13.22 91 GLU A N 1
ATOM 681 C CA . GLU A 1 91 ? 22.218 21.203 11.973 1.00 14.96 91 GLU A CA 1
ATOM 682 C C . GLU A 1 91 ? 21.808 19.831 11.487 1.00 12.96 91 GLU A C 1
ATOM 683 O O . GLU A 1 91 ? 22.654 18.978 11.236 1.00 14.53 91 GLU A O 1
ATOM 689 N N . VAL A 1 92 ? 20.506 19.625 11.348 1.00 11.99 92 VAL A N 1
ATOM 690 C CA . VAL A 1 92 ? 20.001 18.330 10.925 1.00 11.98 92 VAL A CA 1
ATOM 691 C C . VAL A 1 92 ? 19.213 18.353 9.628 1.00 11.74 92 VAL A C 1
ATOM 692 O O . VAL A 1 92 ? 18.364 19.220 9.414 1.00 11.90 92 VAL A O 1
ATOM 696 N N . PHE A 1 93 ? 19.515 17.392 8.762 1.00 11.20 93 PHE A N 1
ATOM 697 C CA . PHE A 1 93 ? 18.814 17.226 7.500 1.00 11.32 93 PHE A CA 1
ATOM 698 C C . PHE A 1 93 ? 18.281 15.803 7.484 1.00 12.01 93 PHE A C 1
ATOM 699 O O . PHE A 1 93 ? 18.998 14.870 7.842 1.00 11.67 93 PHE A O 1
ATOM 707 N N . VAL A 1 94 ? 17.018 15.638 7.113 1.00 10.76 94 VAL A N 1
ATOM 708 C CA . VAL A 1 94 ? 16.445 14.306 7.021 1.00 11.41 94 VAL A CA 1
ATOM 709 C C . VAL A 1 94 ? 16.488 13.914 5.550 1.00 11.72 94 VAL A C 1
ATOM 710 O O . VAL A 1 94 ? 16.292 14.748 4.664 1.00 12.54 94 VAL A O 1
ATOM 714 N N . LEU A 1 95 ? 16.780 12.644 5.304 1.00 10.44 95 LEU A N 1
ATOM 715 C CA . LEU A 1 95 ? 16.897 12.089 3.964 1.00 10.98 95 LEU A CA 1
ATOM 716 C C . LEU A 1 95 ? 15.828 11.016 3.809 1.00 11.63 95 LEU A C 1
ATOM 717 O O . LEU A 1 95 ? 15.711 10.127 4.649 1.00 11.45 95 LEU A O 1
ATOM 722 N N . THR A 1 96 ? 15.058 11.088 2.732 1.00 10.52 96 THR A N 1
ATOM 723 C CA . THR A 1 96 ? 13.981 10.133 2.529 1.00 12.07 96 THR A CA 1
ATOM 724 C C . THR A 1 96 ? 13.627 9.942 1.064 1.00 12.47 96 THR A C 1
ATOM 725 O O . THR A 1 96 ? 13.927 10.791 0.222 1.00 11.60 96 THR A O 1
ATOM 729 N N . ALA A 1 97 ? 12.994 8.812 0.763 1.00 12.39 97 ALA A N 1
ATOM 730 C CA . ALA A 1 97 ? 12.557 8.508 -0.591 1.00 12.65 97 ALA A CA 1
ATOM 731 C C . ALA A 1 97 ? 11.134 9.039 -0.763 1.00 12.52 97 ALA A C 1
ATOM 732 O O . ALA A 1 97 ? 10.582 9.020 -1.861 1.00 13.50 97 ALA A O 1
ATOM 734 N N . ALA A 1 98 ? 10.551 9.512 0.336 1.00 13.88 98 ALA A N 1
ATOM 735 C CA . ALA A 1 98 ? 9.203 10.064 0.329 1.00 14.62 98 ALA A CA 1
ATOM 736 C C . ALA A 1 98 ? 8.973 10.964 1.542 1.00 15.21 98 ALA A C 1
ATOM 737 O O . ALA A 1 98 ? 8.800 10.473 2.655 1.00 16.27 98 ALA A O 1
ATOM 739 N N . TYR A 1 99 ? 8.982 12.278 1.329 1.00 13.94 99 TYR A N 1
ATOM 740 C CA . TYR A 1 99 ? 8.750 13.220 2.420 1.00 14.45 99 TYR A CA 1
ATOM 741 C C . TYR A 1 99 ? 7.254 13.512 2.449 1.00 14.42 99 TYR A C 1
ATOM 742 O O . TYR A 1 99 ? 6.699 14.096 1.514 1.00 13.78 99 TYR A O 1
ATOM 751 N N . THR A 1 100 ? 6.606 13.115 3.538 1.00 14.09 100 THR A N 1
ATOM 752 C CA . THR A 1 100 ? 5.164 13.265 3.657 1.00 14.42 100 THR A CA 1
ATOM 753 C C . THR A 1 100 ? 4.665 14.361 4.591 1.00 13.53 100 THR A C 1
ATOM 754 O O . THR A 1 100 ? 5.436 14.981 5.326 1.00 14.47 100 THR A O 1
ATOM 758 N N . SER A 1 101 ? 3.354 14.582 4.550 1.00 13.10 101 SER A N 1
ATOM 759 C CA . SER A 1 101 ? 2.711 15.569 5.401 1.00 13.91 101 SER A CA 1
ATOM 760 C C . SER A 1 101 ? 2.949 15.175 6.858 1.00 14.84 101 SER A C 1
ATOM 761 O O . SER A 1 101 ? 3.125 16.031 7.717 1.00 14.92 101 SER A O 1
ATOM 764 N N . LYS A 1 102 ? 2.952 13.871 7.127 1.00 16.66 102 LYS A N 1
ATOM 765 C CA . LYS A 1 102 ? 3.188 13.369 8.476 1.00 17.62 102 LYS A CA 1
ATOM 766 C C . LYS A 1 102 ? 4.590 13.761 8.935 1.00 17.30 102 LYS A C 1
ATOM 767 O O . LYS A 1 102 ? 4.783 14.191 10.073 1.00 17.50 102 LYS A O 1
ATOM 773 N N . ASP A 1 103 ? 5.568 13.610 8.046 1.00 17.11 103 ASP A N 1
ATOM 774 C CA . ASP A 1 103 ? 6.944 13.963 8.370 1.00 16.74 103 ASP A CA 1
ATOM 775 C C . ASP A 1 103 ? 7.015 15.448 8.692 1.00 17.93 103 ASP A C 1
ATOM 776 O O . ASP A 1 103 ? 7.645 15.854 9.668 1.00 17.67 103 ASP A O 1
ATOM 781 N N . LYS A 1 104 ? 6.370 16.257 7.856 1.00 17.83 104 LYS A N 1
ATOM 782 C CA . LYS A 1 104 ? 6.367 17.700 8.050 1.00 19.04 104 LYS A CA 1
ATOM 783 C C . LYS A 1 104 ? 5.884 18.038 9.456 1.00 18.80 104 LYS A C 1
ATOM 784 O O . LYS A 1 104 ? 6.543 18.775 10.186 1.00 19.19 104 LYS A O 1
ATOM 790 N N . LEU A 1 105 ? 4.738 17.490 9.840 1.00 19.18 105 LEU A N 1
ATOM 791 C CA . LEU A 1 105 ? 4.190 17.750 11.168 1.00 21.44 105 LEU A CA 1
ATOM 792 C C . LEU A 1 105 ? 5.117 17.283 12.289 1.00 21.39 105 LEU A C 1
ATOM 793 O O . LEU A 1 105 ? 5.301 17.981 13.286 1.00 20.88 105 LEU A O 1
ATOM 798 N N . ALA A 1 106 ? 5.707 16.106 12.114 1.00 21.27 106 ALA A N 1
ATOM 799 C CA . ALA A 1 106 ? 6.584 15.529 13.126 1.00 21.57 106 ALA A CA 1
ATOM 800 C C . ALA A 1 106 ? 7.887 16.278 13.402 1.00 22.14 106 ALA A C 1
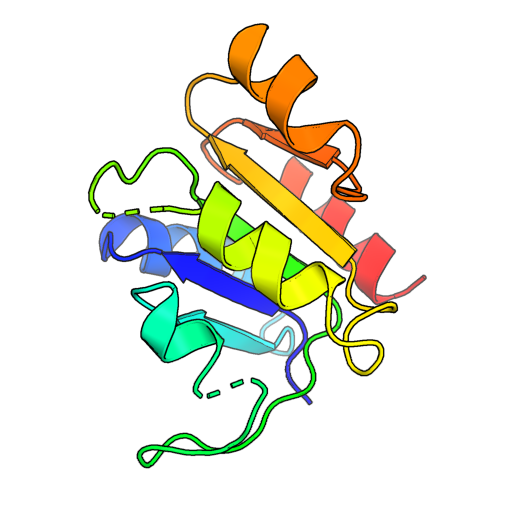ATOM 801 O O . ALA A 1 106 ? 8.336 16.342 14.545 1.00 22.30 106 ALA A O 1
ATOM 803 N N . PHE A 1 107 ? 8.495 16.853 12.372 1.00 22.32 107 PHE A N 1
ATOM 804 C CA . PHE A 1 107 ? 9.764 17.553 12.557 1.00 23.23 107 PHE A CA 1
ATOM 805 C C . PHE A 1 107 ? 9.670 19.049 12.843 1.00 23.43 107 PHE A C 1
ATOM 806 O O . PHE A 1 107 ? 10.687 19.696 13.085 1.00 23.06 107 PHE A O 1
ATOM 814 N N . GLU A 1 108 ? 8.456 19.592 12.833 1.00 23.84 108 GLU A N 1
ATOM 815 C CA . GLU A 1 108 ? 8.246 21.020 13.070 1.00 24.91 108 GLU A CA 1
ATOM 816 C C . GLU A 1 108 ? 8.924 21.610 14.304 1.00 24.31 108 GLU A C 1
ATOM 817 O O . GLU A 1 108 ? 9.493 22.700 14.238 1.00 25.24 108 GLU A O 1
ATOM 823 N N . SER A 1 109 ? 8.869 20.901 15.426 1.00 24.88 109 SER A N 1
ATOM 824 C CA . SER A 1 109 ? 9.463 21.410 16.656 1.00 25.16 109 SER A CA 1
ATOM 825 C C . SER A 1 109 ? 10.823 20.812 17.001 1.00 24.61 109 SER A C 1
ATOM 826 O O . SER A 1 109 ? 11.337 21.030 18.099 1.00 26.45 109 SER A O 1
ATOM 829 N N . LEU A 1 110 ? 11.411 20.072 16.067 1.00 23.56 110 LEU A N 1
ATOM 830 C CA . LEU A 1 110 ? 12.710 19.454 16.308 1.00 23.16 110 LEU A CA 1
ATOM 831 C C . LEU A 1 110 ? 13.861 20.217 15.655 1.00 22.40 110 LEU A C 1
ATOM 832 O O . LEU A 1 110 ? 14.993 19.737 15.609 1.00 23.17 110 LEU A O 1
ATOM 837 N N . ASN A 1 111 ? 13.566 21.413 15.158 1.00 22.73 111 ASN A N 1
ATOM 838 C CA . ASN A 1 111 ? 14.572 22.256 14.520 1.00 21.62 111 ASN A CA 1
ATOM 839 C C . ASN A 1 111 ? 15.420 21.533 13.474 1.00 21.13 111 ASN A C 1
ATOM 840 O O . ASN A 1 111 ? 16.638 21.393 13.621 1.00 20.18 111 ASN A O 1
ATOM 845 N N . ILE A 1 112 ? 14.762 21.073 12.417 1.00 19.62 112 ILE A N 1
ATOM 846 C CA . ILE A 1 112 ? 15.433 20.385 11.321 1.00 19.35 112 ILE A CA 1
ATOM 847 C C . ILE A 1 112 ? 15.636 21.440 10.239 1.00 18.61 112 ILE A C 1
ATOM 848 O O . ILE A 1 112 ? 14.686 22.117 9.850 1.00 20.95 112 ILE A O 1
ATOM 853 N N . ARG A 1 113 ? 16.865 21.586 9.755 1.00 16.51 113 ARG A N 1
ATOM 854 C CA . ARG A 1 113 ? 17.140 22.594 8.740 1.00 16.01 113 ARG A CA 1
ATOM 855 C C . ARG A 1 113 ? 16.471 22.327 7.398 1.00 16.57 113 ARG A C 1
ATOM 856 O O . ARG A 1 113 ? 16.142 23.261 6.665 1.00 16.49 113 ARG A O 1
ATOM 864 N N . GLY A 1 114 ? 16.268 21.059 7.066 1.00 14.44 114 GLY A N 1
ATOM 865 C CA . GLY A 1 114 ? 15.624 20.753 5.806 1.00 13.89 114 GLY A CA 1
ATOM 866 C C . GLY A 1 114 ? 15.539 19.275 5.511 1.00 12.97 114 GLY A C 1
ATOM 867 O O . GLY A 1 114 ? 16.043 18.444 6.270 1.00 10.85 114 GLY A O 1
ATOM 868 N N . HIS A 1 115 ? 14.880 18.945 4.409 1.00 12.52 115 HIS A N 1
ATOM 869 C CA . HIS A 1 115 ? 14.754 17.558 4.004 1.00 12.74 115 HIS A CA 1
ATOM 870 C C . HIS A 1 115 ? 15.363 17.394 2.626 1.00 12.98 115 HIS A C 1
ATOM 871 O O . HIS A 1 115 ? 15.383 18.330 1.822 1.00 12.25 115 HIS A O 1
ATOM 878 N N . LEU A 1 116 ? 15.875 16.198 2.368 1.00 11.62 116 LEU A N 1
ATOM 879 C CA . LEU A 1 116 ? 16.495 15.874 1.099 1.00 11.04 116 LEU A CA 1
ATOM 880 C C . LEU A 1 116 ? 15.816 14.633 0.547 1.00 11.83 116 LEU A C 1
ATOM 881 O O . LEU A 1 116 ? 15.526 13.696 1.288 1.00 11.77 116 LEU A O 1
ATOM 886 N N . ILE A 1 117 ? 15.573 14.629 -0.755 1.00 11.11 117 ILE A N 1
ATOM 887 C CA . ILE A 1 117 ? 14.921 13.507 -1.411 1.00 11.27 117 ILE A CA 1
ATOM 888 C C . ILE A 1 117 ? 15.963 12.609 -2.067 1.00 11.52 117 ILE A C 1
ATOM 889 O O . ILE A 1 117 ? 16.812 13.080 -2.826 1.00 11.48 117 ILE A O 1
ATOM 894 N N . LYS A 1 118 ? 15.903 11.314 -1.769 1.00 11.13 118 LYS A N 1
ATOM 895 C CA . LYS A 1 118 ? 16.843 10.363 -2.349 1.00 11.87 118 LYS A CA 1
ATOM 896 C C . LYS A 1 118 ? 16.687 10.311 -3.866 1.00 13.12 118 LYS A C 1
ATOM 897 O O . LYS A 1 118 ? 15.590 10.478 -4.394 1.00 14.26 118 LYS A O 1
ATOM 903 N N . PRO A 1 119 ? 17.790 10.067 -4.587 1.00 13.72 119 PRO A N 1
ATOM 904 C CA . PRO A 1 119 ? 19.132 9.858 -4.041 1.00 13.81 119 PRO A CA 1
ATOM 905 C C . PRO A 1 119 ? 19.848 11.165 -3.717 1.00 13.66 119 PRO A C 1
ATOM 906 O O . PRO A 1 119 ? 19.586 12.194 -4.343 1.00 14.00 119 PRO A O 1
ATOM 910 N N . LEU A 1 120 ? 20.741 11.128 -2.732 1.00 13.48 120 LEU A N 1
ATOM 911 C CA . LEU A 1 120 ? 21.503 12.321 -2.372 1.00 13.53 120 LEU A CA 1
ATOM 912 C C . LEU A 1 120 ? 22.601 12.422 -3.424 1.00 14.77 120 LEU A C 1
ATOM 913 O O . LEU A 1 120 ? 23.643 11.772 -3.320 1.00 17.23 120 LEU A O 1
ATOM 918 N N . ASP A 1 121 ? 22.349 13.240 -4.436 1.00 13.36 121 ASP A N 1
ATOM 919 C CA . ASP A 1 121 ? 23.279 13.410 -5.542 1.00 13.56 121 ASP A CA 1
ATOM 920 C C . ASP A 1 121 ? 24.163 14.635 -5.397 1.00 14.11 121 ASP A C 1
ATOM 921 O O . ASP A 1 121 ? 24.148 15.303 -4.366 1.00 12.23 121 ASP A O 1
ATOM 926 N N . TYR A 1 122 ? 24.925 14.927 -6.444 1.00 12.34 122 TYR A N 1
ATOM 927 C CA . TYR A 1 122 ? 25.824 16.072 -6.435 1.00 11.03 122 TYR A CA 1
ATOM 928 C C . TYR A 1 122 ? 25.130 17.372 -6.023 1.00 10.62 122 TYR A C 1
ATOM 929 O O . TYR A 1 122 ? 25.652 18.122 -5.197 1.00 11.74 122 TYR A O 1
ATOM 938 N N . GLY A 1 123 ? 23.968 17.644 -6.608 1.00 11.11 123 GLY A N 1
ATOM 939 C CA . GLY A 1 123 ? 23.247 18.865 -6.294 1.00 11.43 123 GLY A CA 1
ATOM 940 C C . GLY A 1 123 ? 22.982 19.047 -4.813 1.00 11.89 123 GLY A C 1
ATOM 941 O O . GLY A 1 123 ? 23.172 20.136 -4.261 1.00 15.09 123 GLY A O 1
ATOM 942 N N . GLU A 1 124 ? 22.538 17.977 -4.167 1.00 12.96 124 GLU A N 1
ATOM 943 C CA . GLU A 1 124 ? 22.248 18.016 -2.742 1.00 13.10 124 GLU A CA 1
ATOM 944 C C . GLU A 1 124 ? 23.530 18.102 -1.917 1.00 12.00 124 GLU A C 1
ATOM 945 O O . GLU A 1 124 ? 23.605 18.856 -0.945 1.00 12.34 124 GLU A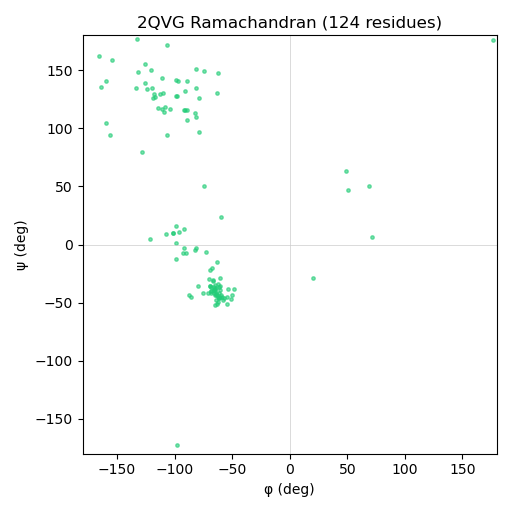 O 1
ATOM 951 N N . ALA A 1 125 ? 24.544 17.340 -2.315 1.00 10.15 125 ALA A N 1
ATOM 952 C CA . ALA A 1 125 ? 25.811 17.323 -1.595 1.00 10.13 125 ALA A CA 1
ATOM 953 C C . ALA A 1 125 ? 26.538 18.661 -1.630 1.00 9.80 125 ALA A C 1
ATOM 954 O O . ALA A 1 125 ? 27.071 19.098 -0.612 1.00 9.11 125 ALA A O 1
ATOM 956 N N . ILE A 1 126 ? 26.576 19.310 -2.791 1.00 11.60 126 ILE A N 1
ATOM 957 C CA . ILE A 1 126 ? 27.262 20.592 -2.876 1.00 10.40 126 ILE A CA 1
ATOM 958 C C . ILE A 1 126 ? 26.524 21.640 -2.042 1.00 11.53 126 ILE A C 1
ATOM 959 O O . ILE A 1 126 ? 27.146 22.537 -1.479 1.00 10.24 126 ILE A O 1
ATOM 964 N N . LYS A 1 127 ? 25.203 21.513 -1.937 1.00 11.38 127 LYS A N 1
ATOM 965 C CA . LYS A 1 127 ? 24.424 22.441 -1.128 1.00 12.96 127 LYS A CA 1
ATOM 966 C C . LYS A 1 127 ? 24.865 22.275 0.325 1.00 10.90 127 LYS A C 1
ATOM 967 O O . LYS A 1 127 ? 25.040 23.248 1.054 1.00 11.41 127 LYS A O 1
ATOM 973 N N . LEU A 1 128 ? 25.057 21.029 0.743 1.00 11.21 128 LEU A N 1
ATOM 974 C CA . LEU A 1 128 ? 25.490 20.753 2.104 1.00 10.88 128 LEU A CA 1
ATOM 975 C C . LEU A 1 128 ? 26.923 21.209 2.321 1.00 10.74 128 LEU A C 1
ATOM 976 O O . LEU A 1 128 ? 27.275 21.671 3.403 1.00 11.25 128 LEU A O 1
ATOM 981 N N . PHE A 1 129 ? 27.756 21.069 1.295 1.00 10.22 129 PHE A N 1
ATOM 982 C CA . PHE A 1 129 ? 29.142 21.497 1.407 1.00 10.27 129 PHE A CA 1
ATOM 983 C C . PHE A 1 129 ? 29.220 22.988 1.729 1.00 11.04 129 PHE A C 1
ATOM 984 O O . PHE A 1 129 ? 30.018 23.403 2.568 1.00 11.98 129 PHE A O 1
ATOM 992 N N . TRP A 1 130 ? 28.398 23.796 1.065 1.00 12.29 130 TRP A N 1
ATOM 993 C CA . TRP A 1 130 ? 28.436 25.230 1.314 1.00 12.38 130 TRP A CA 1
ATOM 994 C C . TRP A 1 130 ? 27.891 25.571 2.692 1.00 14.28 130 TRP A C 1
ATOM 995 O O . TRP A 1 130 ? 28.317 26.545 3.303 1.00 14.65 130 TRP A O 1
ATOM 1006 N N . ILE A 1 131 ? 26.961 24.761 3.192 1.00 13.15 131 ILE A N 1
ATOM 1007 C CA . ILE A 1 131 ? 26.423 24.989 4.527 1.00 14.02 131 ILE A CA 1
ATOM 1008 C C . ILE A 1 131 ? 27.544 24.709 5.524 1.00 14.76 131 ILE A C 1
ATOM 1009 O O . ILE A 1 131 ? 27.700 25.428 6.508 1.00 15.12 131 ILE A O 1
ATOM 1014 N N . LEU A 1 132 ? 28.330 23.667 5.263 1.00 13.06 132 LEU A N 1
ATOM 1015 C CA . LEU A 1 132 ? 29.446 23.330 6.133 1.00 15.22 132 LEU A CA 1
ATOM 1016 C C . LEU A 1 132 ? 30.395 24.519 6.187 1.00 16.97 132 LEU A C 1
ATOM 1017 O O . LEU A 1 132 ? 30.857 24.917 7.253 1.00 17.99 132 LEU A O 1
ATOM 1022 N N . GLN A 1 133 ? 30.675 25.098 5.029 1.00 18.73 133 GLN A N 1
ATOM 1023 C CA . GLN A 1 133 ? 31.576 26.243 4.958 1.00 21.83 133 GLN A CA 1
ATOM 1024 C C . GLN A 1 133 ? 31.005 27.445 5.676 1.00 23.88 133 GLN A C 1
ATOM 1025 O O . GLN A 1 133 ? 31.687 28.062 6.535 1.00 24.33 133 GLN A O 1
ATOM 1031 N N . SER A 1 134 ? 29.764 27.793 5.315 1.00 26.61 134 SER A N 1
ATOM 1032 C CA . SER A 1 134 ? 29.064 28.916 5.930 1.00 31.18 134 SER A CA 1
ATOM 1033 C C . SER A 1 134 ? 28.994 28.629 7.365 1.00 34.33 134 SER A C 1
ATOM 1034 O O . SER A 1 134 ? 28.856 29.600 8.082 1.00 35.14 134 SER A O 1
#